Protein AF-A0A2M7E0N0-F1 (afdb_monomer_lite)

Foldseek 3Di:
DQQVVLVVCCVVPCLLPLQSLQVNLVVCVVVVVLVSSLVSLVSSVVSDPYDPCSVVCNVVVDDDD

Secondary structure (DSSP, 8-state):
-HHHHHHHHHHTTGGG-HHHHHHHHHHHHHTT-HHHHHHHHHHHHHH----TTHHHHHHHT----

Sequence (65 aa):
KALEIIEKAYNYGGKNNAVIVEHYGDIQFKLGNIDKANELWNEAFKLGQASEFLNKKIIQKILIE

pLDDT: mean 94.32, std 3.61, range [80.94, 97.94]

Structure (mmCIF, N/CA/C/O backbone):
data_AF-A0A2M7E0N0-F1
#
_entry.id   AF-A0A2M7E0N0-F1
#
loop_
_atom_site.group_PDB
_atom_site.id
_atom_site.type_symbol
_atom_site.label_atom_id
_atom_site.label_alt_id
_atom_site.label_comp_id
_atom_site.label_asym_id
_atom_site.label_entity_id
_atom_site.label_seq_id
_atom_site.pdbx_PDB_ins_code
_atom_site.Cartn_x
_atom_site.Cartn_y
_atom_site.Cartn_z
_atom_site.occupancy
_atom_site.B_iso_or_equiv
_atom_site.auth_seq_id
_atom_site.auth_comp_id
_atom_site.auth_asym_id
_atom_site.auth_atom_id
_atom_site.pdbx_PDB_model_num
ATOM 1 N N . LYS A 1 1 ? 5.488 13.652 2.507 1.00 80.94 1 LYS A N 1
ATOM 2 C CA . LYS A 1 1 ? 6.748 13.199 1.859 1.00 80.94 1 LYS A CA 1
ATOM 3 C C . LYS A 1 1 ? 6.720 11.723 1.440 1.00 80.94 1 LYS A C 1
ATOM 5 O O . LYS A 1 1 ? 6.965 11.473 0.274 1.00 80.94 1 LYS A O 1
ATOM 10 N N . ALA A 1 2 ? 6.403 10.755 2.316 1.00 92.81 2 ALA A N 1
ATOM 11 C CA . ALA A 1 2 ? 6.342 9.335 1.917 1.00 92.81 2 ALA A CA 1
ATOM 12 C C . ALA A 1 2 ? 5.295 9.059 0.816 1.00 92.81 2 ALA A C 1
ATOM 14 O O . ALA A 1 2 ? 5.606 8.392 -0.164 1.00 92.81 2 ALA A O 1
ATOM 15 N N . LEU A 1 3 ? 4.102 9.657 0.945 1.00 94.88 3 LEU A N 1
ATOM 16 C CA . LEU A 1 3 ? 3.018 9.550 -0.038 1.00 94.88 3 LEU A CA 1
ATOM 17 C C . LEU A 1 3 ? 3.441 9.990 -1.451 1.00 94.88 3 LEU A C 1
ATOM 19 O O . LEU A 1 3 ? 3.337 9.226 -2.399 1.00 94.88 3 LEU A O 1
ATOM 23 N N . GLU A 1 4 ? 4.005 11.189 -1.585 1.00 95.94 4 GLU A N 1
ATOM 24 C CA . GLU A 1 4 ? 4.448 11.716 -2.886 1.00 95.94 4 GLU A CA 1
ATOM 25 C C . GLU A 1 4 ? 5.536 10.852 -3.546 1.00 95.94 4 GLU A C 1
ATOM 27 O O . GLU A 1 4 ? 5.603 10.748 -4.770 1.00 95.94 4 GLU A O 1
ATOM 32 N N . ILE A 1 5 ? 6.423 10.247 -2.746 1.00 96.56 5 ILE A N 1
ATOM 33 C CA . ILE A 1 5 ? 7.494 9.381 -3.256 1.00 96.56 5 ILE A CA 1
ATOM 34 C C . ILE A 1 5 ? 6.902 8.080 -3.794 1.00 96.56 5 ILE A C 1
ATOM 36 O O . ILE A 1 5 ? 7.248 7.673 -4.905 1.00 96.56 5 ILE A O 1
ATOM 40 N N . ILE A 1 6 ? 6.004 7.444 -3.035 1.00 96.94 6 ILE A N 1
ATOM 41 C CA . ILE A 1 6 ? 5.401 6.183 -3.468 1.00 96.94 6 ILE A CA 1
ATOM 42 C C . ILE A 1 6 ? 4.459 6.392 -4.657 1.00 96.94 6 ILE A C 1
ATOM 44 O O . ILE A 1 6 ? 4.431 5.557 -5.550 1.00 96.94 6 ILE A O 1
ATOM 48 N N . GLU A 1 7 ? 3.780 7.536 -4.752 1.00 96.62 7 GLU A N 1
ATOM 49 C CA . GLU A 1 7 ? 2.959 7.891 -5.916 1.00 96.62 7 GLU A CA 1
ATOM 50 C C . GLU A 1 7 ? 3.794 8.052 -7.183 1.00 96.62 7 GLU A C 1
ATOM 52 O O . GLU A 1 7 ? 3.412 7.565 -8.250 1.00 96.62 7 GLU A O 1
ATOM 57 N N . LYS A 1 8 ? 4.965 8.691 -7.078 1.00 96.88 8 LYS A N 1
ATOM 58 C CA . LYS A 1 8 ? 5.919 8.735 -8.190 1.00 96.88 8 LYS A CA 1
ATOM 59 C C . LYS A 1 8 ? 6.359 7.322 -8.560 1.00 96.88 8 LYS A C 1
ATOM 61 O O . LYS A 1 8 ? 6.226 6.950 -9.720 1.00 96.88 8 LYS A O 1
ATOM 66 N N . ALA A 1 9 ? 6.816 6.521 -7.599 1.00 96.25 9 ALA A N 1
ATOM 67 C CA . ALA A 1 9 ? 7.252 5.150 -7.865 1.00 96.25 9 ALA A CA 1
ATOM 68 C C . ALA A 1 9 ? 6.150 4.315 -8.539 1.00 96.25 9 ALA A C 1
ATOM 70 O O . ALA A 1 9 ? 6.401 3.665 -9.552 1.00 96.25 9 ALA A O 1
ATOM 71 N N . TYR A 1 10 ? 4.917 4.406 -8.035 1.00 96.50 10 TYR A N 1
ATOM 72 C CA . TYR A 1 10 ? 3.736 3.766 -8.603 1.00 96.50 10 TYR A CA 1
ATOM 73 C C . TYR A 1 10 ? 3.522 4.208 -10.059 1.00 96.50 10 TYR A C 1
ATOM 75 O O . TYR A 1 10 ? 3.419 3.364 -10.945 1.00 96.50 10 TYR A O 1
ATOM 83 N N . ASN A 1 11 ? 3.556 5.511 -10.349 1.00 95.75 11 ASN A N 1
ATOM 84 C CA . ASN A 1 11 ? 3.341 6.037 -11.701 1.00 95.75 11 ASN A CA 1
ATOM 85 C C . ASN A 1 11 ? 4.484 5.745 -12.693 1.00 95.75 11 ASN A C 1
ATOM 87 O O . ASN A 1 11 ? 4.212 5.581 -13.880 1.00 95.75 11 ASN A O 1
ATOM 91 N N . TYR A 1 12 ? 5.733 5.620 -12.237 1.00 95.75 12 TYR A N 1
ATOM 92 C CA . TYR A 1 12 ? 6.904 5.319 -13.077 1.00 95.75 12 TYR A CA 1
ATOM 93 C C . TYR A 1 12 ? 7.178 3.809 -13.218 1.00 95.75 12 TYR A C 1
ATOM 95 O O . TYR A 1 12 ? 8.324 3.367 -13.208 1.00 95.75 12 TYR A O 1
ATOM 103 N N . GLY A 1 13 ? 6.119 3.006 -13.360 1.00 90.94 13 GLY A N 1
ATOM 104 C CA . GLY A 1 13 ? 6.208 1.556 -13.596 1.00 90.94 13 GLY A CA 1
ATOM 105 C C . GLY A 1 13 ? 6.000 0.686 -12.355 1.00 90.94 13 GLY A C 1
ATOM 106 O O . GLY A 1 13 ? 5.866 -0.530 -12.480 1.00 90.94 13 GLY A O 1
ATOM 107 N N . GLY A 1 14 ? 5.885 1.288 -11.169 1.00 93.94 14 GLY A N 1
ATOM 108 C CA . GLY A 1 14 ? 5.628 0.572 -9.923 1.00 93.94 14 GLY A CA 1
ATOM 109 C C . GLY A 1 14 ? 4.248 -0.080 -9.829 1.00 93.94 14 GLY A C 1
ATOM 110 O O . GLY A 1 14 ? 4.093 -0.999 -9.035 1.00 93.94 14 GLY A O 1
ATOM 111 N N . LYS A 1 15 ? 3.272 0.311 -10.665 1.00 94.88 15 LYS A N 1
ATOM 112 C CA . LYS A 1 15 ? 1.944 -0.343 -10.716 1.00 94.88 15 LYS A CA 1
ATOM 113 C C . LYS 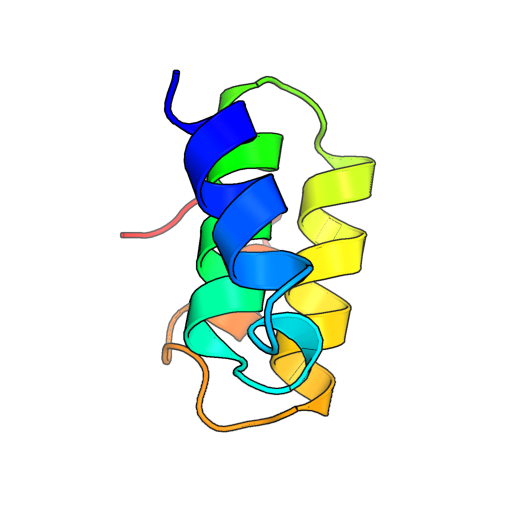A 1 15 ? 2.006 -1.839 -11.023 1.00 94.88 15 LYS A C 1
ATOM 115 O O . LYS A 1 15 ? 1.101 -2.567 -10.655 1.00 94.88 15 LYS A O 1
ATOM 120 N N . ASN A 1 16 ? 3.065 -2.300 -11.690 1.00 94.56 16 ASN A N 1
ATOM 121 C CA . ASN A 1 16 ? 3.241 -3.711 -12.042 1.00 94.56 16 ASN A CA 1
ATOM 122 C C . ASN A 1 16 ? 4.115 -4.470 -11.028 1.00 94.56 16 ASN A C 1
ATOM 124 O O . ASN A 1 16 ? 4.478 -5.617 -11.270 1.00 94.56 16 ASN A O 1
ATOM 128 N N . ASN A 1 17 ? 4.497 -3.831 -9.921 1.00 96.12 17 ASN A N 1
ATOM 129 C CA . ASN A 1 17 ? 5.343 -4.414 -8.890 1.00 96.12 17 ASN A CA 1
ATOM 130 C C . ASN A 1 17 ? 4.550 -4.521 -7.587 1.00 96.12 17 ASN A C 1
ATOM 132 O O . ASN A 1 17 ? 4.305 -3.515 -6.921 1.00 96.12 17 ASN A O 1
ATOM 136 N N . ALA A 1 18 ? 4.188 -5.744 -7.204 1.00 95.94 18 ALA A N 1
ATOM 137 C CA . ALA A 1 18 ? 3.342 -5.982 -6.042 1.00 95.94 18 ALA A CA 1
ATOM 138 C C . ALA A 1 18 ? 3.901 -5.415 -4.732 1.00 95.94 18 ALA A C 1
ATOM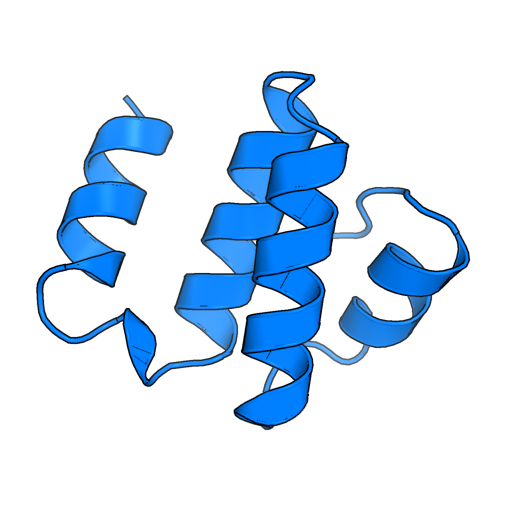 140 O O . ALA A 1 18 ? 3.120 -4.948 -3.913 1.00 95.94 18 ALA A O 1
ATOM 141 N N . VAL A 1 19 ? 5.226 -5.372 -4.555 1.00 95.88 19 VAL A N 1
ATOM 142 C CA . VAL A 1 19 ? 5.862 -4.784 -3.364 1.00 95.88 19 VAL A CA 1
ATOM 143 C C . VAL A 1 19 ? 5.650 -3.269 -3.321 1.00 95.88 19 VAL A C 1
ATOM 145 O O . VAL A 1 19 ? 5.318 -2.714 -2.276 1.00 95.88 19 VAL A O 1
ATOM 148 N N . ILE A 1 20 ? 5.780 -2.581 -4.462 1.00 96.62 20 ILE A N 1
ATOM 149 C CA . ILE A 1 20 ? 5.523 -1.132 -4.539 1.00 96.62 20 ILE A CA 1
ATOM 150 C C . ILE A 1 20 ? 4.043 -0.838 -4.281 1.00 96.62 20 ILE A C 1
ATOM 152 O O . ILE A 1 20 ? 3.723 0.084 -3.529 1.00 96.62 20 ILE A O 1
ATOM 156 N N . VAL A 1 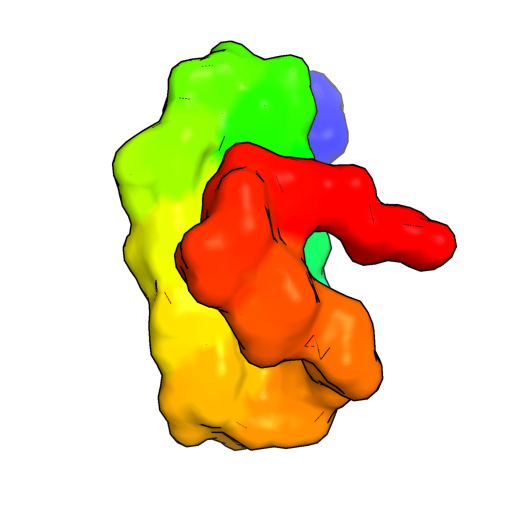21 ? 3.145 -1.623 -4.879 1.00 97.56 21 VAL A N 1
ATOM 157 C CA . VAL A 1 21 ? 1.700 -1.468 -4.675 1.00 97.56 21 VAL A CA 1
ATOM 158 C C . VAL A 1 21 ? 1.310 -1.767 -3.220 1.00 97.56 21 VAL A C 1
ATOM 160 O O . VAL A 1 21 ? 0.526 -1.022 -2.633 1.00 97.56 21 VAL A O 1
ATOM 163 N N . GLU A 1 22 ? 1.911 -2.781 -2.591 1.00 97.19 22 GLU A N 1
ATOM 164 C CA . GLU A 1 22 ? 1.701 -3.098 -1.176 1.00 97.19 22 GLU A CA 1
ATOM 165 C C . GLU A 1 22 ? 2.161 -1.957 -0.264 1.00 97.19 22 GLU A C 1
ATOM 167 O O . GLU A 1 22 ? 1.384 -1.494 0.570 1.00 97.19 22 GLU A O 1
ATOM 172 N N . HIS A 1 23 ? 3.381 -1.448 -0.455 1.00 96.94 23 HIS A N 1
ATOM 173 C CA . HIS A 1 23 ? 3.891 -0.322 0.329 1.00 96.94 23 HIS A CA 1
ATOM 174 C C . HIS A 1 23 ? 3.060 0.945 0.138 1.00 96.94 23 HIS A C 1
ATOM 176 O O . HIS A 1 23 ? 2.922 1.747 1.066 1.00 96.94 23 HIS A O 1
ATOM 182 N N . TYR A 1 24 ? 2.468 1.129 -1.044 1.00 97.94 24 TYR A N 1
ATOM 183 C CA . TYR A 1 24 ? 1.518 2.210 -1.247 1.00 97.94 24 TYR A CA 1
ATOM 184 C C . TYR A 1 24 ? 0.269 2.018 -0.380 1.00 97.94 24 TYR A C 1
ATOM 186 O O . TYR A 1 24 ? -0.160 2.962 0.287 1.00 97.94 24 TYR A O 1
ATOM 194 N N . GLY A 1 25 ? -0.263 0.795 -0.318 1.00 97.25 25 GLY A N 1
ATOM 195 C CA . GLY A 1 25 ? -1.348 0.435 0.595 1.00 97.25 25 GLY A CA 1
ATOM 196 C C . GLY A 1 25 ? -0.994 0.701 2.060 1.00 97.25 25 GLY A C 1
ATOM 197 O O . GLY A 1 25 ? -1.764 1.349 2.768 1.00 97.25 25 GLY A O 1
ATOM 198 N N . ASP A 1 26 ? 0.207 0.311 2.490 1.00 97.56 26 ASP A N 1
ATOM 199 C CA . ASP A 1 26 ? 0.696 0.530 3.857 1.00 97.56 26 ASP A CA 1
ATOM 200 C C . ASP A 1 26 ? 0.751 2.027 4.217 1.00 97.56 26 ASP A C 1
ATOM 202 O O . ASP A 1 26 ? 0.338 2.435 5.305 1.00 97.56 26 ASP A O 1
ATOM 206 N N . ILE A 1 27 ? 1.215 2.872 3.288 1.00 97.56 27 ILE A N 1
ATOM 207 C CA . ILE A 1 27 ? 1.245 4.331 3.467 1.00 97.56 27 ILE A CA 1
ATOM 208 C C . ILE A 1 27 ? -0.174 4.901 3.550 1.00 97.56 27 ILE A C 1
ATOM 210 O O . ILE A 1 27 ? -0.441 5.720 4.429 1.00 97.56 27 ILE A O 1
ATOM 214 N N . GLN A 1 28 ? -1.093 4.468 2.681 1.00 97.75 28 GLN A N 1
ATOM 215 C CA . GLN A 1 28 ? -2.492 4.911 2.724 1.00 97.75 28 GLN A CA 1
ATOM 216 C C . GLN A 1 28 ? -3.168 4.517 4.041 1.00 97.75 28 GLN A C 1
ATOM 218 O O . GLN A 1 28 ? -3.883 5.328 4.631 1.00 97.75 28 GLN A O 1
ATOM 223 N N . PHE A 1 29 ? -2.876 3.321 4.555 1.00 96.81 29 PHE A N 1
ATOM 224 C CA . PHE A 1 29 ? -3.379 2.863 5.847 1.00 96.81 29 PHE A CA 1
ATOM 225 C C . PHE A 1 29 ? -2.894 3.763 6.989 1.00 96.81 29 PHE A C 1
ATOM 227 O O . PHE A 1 29 ? -3.701 4.226 7.793 1.00 96.81 29 PHE A O 1
ATOM 234 N N . LYS A 1 30 ? -1.591 4.088 7.024 1.00 95.75 30 LYS A N 1
ATOM 235 C CA . LYS A 1 30 ? -1.003 5.003 8.025 1.00 95.75 30 LYS A CA 1
ATOM 236 C C . LYS A 1 30 ? -1.585 6.420 7.971 1.00 95.75 30 LYS A C 1
ATOM 238 O O . LYS A 1 30 ? -1.541 7.128 8.972 1.00 95.75 30 LYS A O 1
ATOM 243 N N . LEU A 1 31 ? -2.120 6.834 6.823 1.00 96.19 31 LEU A N 1
ATOM 244 C CA . LEU A 1 31 ? -2.794 8.122 6.641 1.00 96.19 31 LEU A CA 1
ATOM 245 C C . LEU A 1 31 ? -4.286 8.088 7.012 1.00 96.19 31 LEU A C 1
ATOM 247 O O . LEU A 1 31 ? -4.947 9.119 6.932 1.00 96.19 31 LEU A O 1
ATOM 251 N N . GLY A 1 32 ? -4.819 6.931 7.418 1.00 96.31 32 GLY A N 1
ATOM 252 C CA . GLY A 1 32 ? -6.235 6.748 7.748 1.00 96.31 32 GLY A CA 1
ATOM 253 C C . GLY A 1 32 ? -7.128 6.453 6.540 1.00 96.31 32 GLY A C 1
ATOM 254 O O . GLY A 1 32 ? -8.337 6.295 6.698 1.00 96.31 32 GLY A O 1
ATOM 255 N N . ASN A 1 33 ? -6.557 6.314 5.341 1.00 96.88 33 ASN A N 1
ATOM 256 C CA . ASN A 1 33 ? -7.293 6.021 4.111 1.00 96.88 33 ASN A CA 1
ATOM 257 C C . ASN A 1 33 ? -7.494 4.505 3.955 1.00 96.88 33 ASN A C 1
ATOM 259 O O . ASN A 1 33 ? -6.947 3.875 3.049 1.00 96.88 33 ASN A O 1
ATOM 263 N N . ILE A 1 34 ? -8.262 3.905 4.869 1.00 95.12 34 ILE A N 1
ATOM 264 C CA . ILE A 1 34 ? -8.388 2.442 5.014 1.00 95.12 34 ILE A CA 1
ATOM 265 C C . ILE A 1 34 ? -8.980 1.769 3.768 1.00 95.12 34 ILE A C 1
ATOM 267 O O . ILE A 1 34 ? -8.533 0.689 3.376 1.00 95.12 34 ILE A O 1
ATOM 271 N N . ASP A 1 35 ? -9.956 2.403 3.119 1.00 95.88 35 ASP A N 1
ATOM 272 C CA . ASP A 1 35 ? -10.547 1.873 1.886 1.00 95.88 35 ASP A CA 1
ATOM 273 C C . ASP A 1 35 ? -9.513 1.850 0.759 1.00 95.88 35 ASP A C 1
ATOM 275 O O . ASP A 1 35 ? -9.336 0.830 0.090 1.00 95.88 35 ASP A O 1
ATOM 279 N N . LYS A 1 36 ? -8.732 2.931 0.628 1.00 96.81 36 LYS A N 1
ATOM 280 C CA . LYS A 1 36 ? -7.675 3.017 -0.382 1.00 96.81 36 LYS A CA 1
ATOM 281 C C . LYS A 1 36 ? -6.546 2.024 -0.128 1.00 96.81 36 LYS A C 1
ATOM 283 O O . LYS A 1 36 ? -6.026 1.435 -1.073 1.00 96.81 36 LYS A O 1
ATOM 288 N N . ALA A 1 37 ? -6.187 1.817 1.137 1.00 97.25 37 ALA A N 1
ATOM 289 C CA . ALA A 1 37 ? -5.220 0.800 1.525 1.00 97.25 37 ALA A CA 1
ATOM 290 C C . ALA A 1 37 ? -5.676 -0.599 1.095 1.00 97.25 37 ALA A C 1
ATOM 292 O O . ALA A 1 37 ? -4.914 -1.325 0.463 1.00 97.25 37 ALA A O 1
ATOM 293 N N . ASN A 1 38 ? -6.942 -0.943 1.356 1.00 95.81 38 ASN A N 1
ATOM 294 C CA . ASN A 1 38 ? -7.504 -2.227 0.944 1.00 95.81 38 ASN A CA 1
ATOM 295 C C . ASN A 1 38 ? -7.551 -2.388 -0.578 1.00 95.81 38 ASN A C 1
ATOM 297 O O . ASN A 1 38 ? -7.245 -3.473 -1.069 1.00 95.81 38 ASN A O 1
ATOM 301 N N . GLU A 1 39 ? -7.906 -1.347 -1.336 1.00 97.19 39 GLU A N 1
ATOM 302 C CA . GLU A 1 39 ? -7.847 -1.392 -2.804 1.00 97.19 39 GLU A CA 1
ATOM 303 C C . GLU A 1 39 ? -6.440 -1.749 -3.298 1.00 97.19 39 GLU A C 1
ATOM 305 O O . GLU A 1 39 ? -6.280 -2.678 -4.090 1.00 97.19 39 GLU A O 1
ATOM 310 N N . LEU A 1 40 ? -5.424 -1.052 -2.783 1.00 97.75 40 LEU A N 1
ATOM 311 C CA . LEU A 1 40 ? -4.028 -1.254 -3.165 1.00 97.75 40 LEU A CA 1
ATOM 312 C C . LEU A 1 40 ? -3.515 -2.628 -2.735 1.00 97.75 40 LEU A C 1
ATOM 314 O O . LEU A 1 40 ? -2.865 -3.313 -3.516 1.00 97.75 40 LEU A O 1
ATOM 318 N N . TRP A 1 41 ? -3.856 -3.095 -1.536 1.00 97.44 41 TRP A N 1
ATOM 319 C CA . TRP A 1 41 ? -3.485 -4.441 -1.109 1.00 97.44 41 TRP A CA 1
ATOM 320 C C . TRP A 1 41 ? -4.126 -5.526 -1.986 1.00 97.44 41 TRP A C 1
ATOM 322 O O . TRP A 1 41 ? -3.464 -6.501 -2.337 1.00 97.44 41 TRP A O 1
ATOM 332 N N . ASN A 1 42 ? -5.380 -5.351 -2.412 1.00 96.38 42 ASN A N 1
ATOM 333 C CA . ASN A 1 42 ? -6.016 -6.271 -3.359 1.00 96.38 42 ASN A CA 1
ATOM 334 C C . ASN A 1 42 ? -5.367 -6.220 -4.752 1.00 96.38 42 ASN A C 1
ATOM 336 O O . ASN A 1 42 ? -5.285 -7.244 -5.429 1.00 96.38 42 ASN A O 1
ATOM 340 N N . GLU A 1 43 ? -4.908 -5.051 -5.197 1.00 96.19 43 GLU A N 1
ATOM 341 C CA . GLU A 1 43 ? -4.136 -4.907 -6.435 1.00 96.19 43 GLU A CA 1
ATOM 342 C C . GLU A 1 43 ? -2.784 -5.628 -6.328 1.00 96.19 43 GLU A C 1
ATOM 344 O O . GLU A 1 43 ? -2.472 -6.463 -7.177 1.00 96.19 43 GLU A O 1
ATOM 349 N N . ALA A 1 44 ? -2.041 -5.411 -5.239 1.00 96.56 44 ALA A N 1
ATOM 350 C CA . ALA A 1 44 ? -0.791 -6.112 -4.949 1.00 96.56 44 ALA A CA 1
ATOM 351 C C . ALA A 1 44 ? -0.981 -7.638 -4.913 1.00 96.56 44 ALA A C 1
ATOM 353 O O . ALA A 1 44 ? -0.165 -8.383 -5.454 1.00 96.56 44 ALA A O 1
ATOM 354 N N . PHE A 1 45 ? -2.096 -8.111 -4.349 1.00 95.50 45 PHE A N 1
ATOM 355 C CA . PHE A 1 45 ? -2.414 -9.537 -4.288 1.00 95.50 45 PHE A CA 1
ATOM 356 C C . PHE A 1 45 ? -2.594 -10.144 -5.685 1.00 95.50 45 PHE A C 1
ATOM 358 O O . PHE A 1 45 ? -2.092 -11.234 -5.953 1.00 95.50 45 PHE A O 1
ATOM 365 N N . LYS A 1 46 ? -3.258 -9.423 -6.598 1.00 95.62 46 LYS A N 1
ATOM 366 C CA . LYS A 1 46 ? -3.462 -9.863 -7.990 1.00 95.62 46 LYS A CA 1
ATOM 367 C C . LYS A 1 46 ? -2.166 -9.907 -8.796 1.00 95.62 46 LYS A C 1
ATOM 369 O O . LYS A 1 46 ? -2.050 -10.737 -9.693 1.00 95.62 46 LYS A O 1
ATOM 374 N N . LEU A 1 47 ? -1.222 -9.017 -8.498 1.00 93.62 47 LEU A N 1
ATOM 375 C CA . LEU A 1 47 ? 0.087 -8.972 -9.156 1.00 93.62 47 LEU A CA 1
ATOM 376 C C . LEU A 1 47 ? 0.991 -10.140 -8.727 1.00 93.62 47 LEU A C 1
ATOM 378 O O . LEU A 1 47 ? 1.836 -10.574 -9.508 1.00 93.62 47 LEU A O 1
ATOM 382 N N . GLY A 1 48 ? 0.785 -10.678 -7.520 1.00 87.69 48 GLY A N 1
ATOM 383 C CA . GLY A 1 48 ? 1.613 -11.742 -6.950 1.00 87.69 48 GLY A CA 1
ATOM 384 C C . GLY A 1 48 ? 3.020 -11.259 -6.570 1.00 87.69 48 G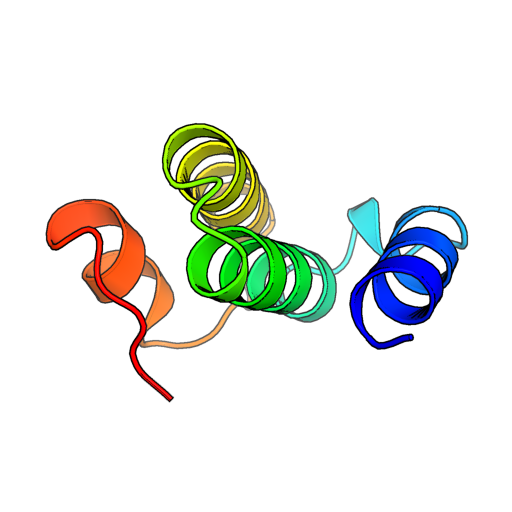LY A C 1
ATOM 385 O O . GLY A 1 48 ? 3.426 -10.167 -6.931 1.00 87.69 48 GLY A O 1
ATOM 386 N N . GLN A 1 49 ? 3.788 -12.067 -5.829 1.00 87.00 49 GLN A N 1
ATOM 387 C CA . GLN A 1 49 ? 5.123 -11.683 -5.313 1.00 87.00 49 GLN A CA 1
ATOM 388 C C . GLN A 1 49 ? 5.119 -10.508 -4.309 1.00 87.00 49 GLN A C 1
ATOM 390 O O . GLN A 1 49 ? 6.118 -9.808 -4.156 1.00 87.00 49 GLN A O 1
ATOM 395 N N . ALA A 1 50 ? 4.000 -10.295 -3.619 1.00 88.44 50 ALA A N 1
ATOM 396 C CA . ALA A 1 50 ? 3.923 -9.410 -2.459 1.00 88.44 50 ALA A CA 1
ATOM 397 C C . ALA A 1 50 ? 4.465 -10.095 -1.188 1.00 88.44 50 ALA A C 1
ATOM 399 O O . ALA A 1 50 ? 4.863 -11.264 -1.225 1.00 88.44 50 ALA A O 1
ATOM 400 N N . SER A 1 51 ? 4.451 -9.396 -0.050 1.00 91.88 51 SER A N 1
ATOM 401 C CA . SER A 1 51 ? 4.845 -9.983 1.232 1.00 91.88 51 SER A CA 1
ATOM 402 C C . SER A 1 51 ? 3.929 -11.139 1.648 1.00 91.88 51 SER A C 1
ATOM 404 O O . SER A 1 51 ? 2.741 -11.196 1.312 1.00 91.88 51 SER A O 1
ATOM 406 N N . GLU A 1 52 ? 4.460 -12.045 2.470 1.00 91.81 52 GLU A N 1
ATOM 407 C CA . GLU A 1 52 ? 3.672 -13.115 3.096 1.00 91.81 52 GLU A CA 1
ATOM 408 C C . GLU A 1 52 ? 2.570 -12.581 4.031 1.00 91.81 52 GLU A C 1
ATOM 410 O O . GLU A 1 52 ? 1.589 -13.272 4.325 1.00 91.81 52 GLU A O 1
ATOM 415 N N . PHE A 1 53 ? 2.702 -11.329 4.479 1.00 93.12 53 PHE A N 1
ATOM 416 C CA . PHE A 1 53 ? 1.755 -10.676 5.373 1.00 93.12 53 PHE A CA 1
ATOM 417 C C . PHE A 1 53 ? 0.586 -10.026 4.635 1.00 93.12 53 PHE A C 1
ATOM 419 O O . PHE A 1 53 ? -0.428 -9.746 5.277 1.00 93.12 53 PHE A O 1
ATOM 426 N N . LEU A 1 54 ? 0.661 -9.843 3.311 1.00 93.69 54 LEU A N 1
ATOM 427 C CA . LEU A 1 54 ? -0.365 -9.143 2.535 1.00 93.69 54 LEU A CA 1
ATOM 428 C C . LEU A 1 54 ? -1.773 -9.720 2.754 1.00 93.69 54 LEU A C 1
ATOM 430 O O . LEU A 1 54 ? -2.721 -8.983 3.020 1.00 93.69 54 LEU A O 1
ATOM 434 N N . ASN A 1 55 ? -1.910 -11.047 2.729 1.00 92.12 55 ASN A N 1
ATOM 435 C CA . ASN A 1 55 ? -3.197 -11.705 2.980 1.00 92.12 55 ASN A CA 1
ATOM 436 C C . ASN A 1 55 ? -3.750 -11.394 4.375 1.00 92.12 55 ASN A C 1
ATOM 438 O O . ASN A 1 55 ? -4.949 -11.169 4.540 1.00 92.12 55 ASN A O 1
ATOM 442 N N . LYS A 1 56 ? -2.878 -11.352 5.387 1.00 93.25 56 LYS A N 1
ATOM 443 C CA . LY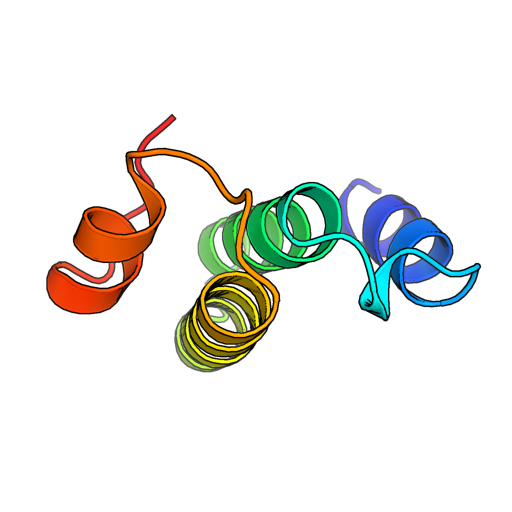S A 1 56 ? -3.282 -11.010 6.754 1.00 93.25 56 LYS A CA 1
ATOM 444 C C . LYS A 1 56 ? -3.715 -9.547 6.839 1.00 93.25 56 LYS A C 1
ATOM 446 O O . LYS A 1 56 ? -4.742 -9.286 7.460 1.00 93.25 56 LYS A O 1
ATOM 451 N N . LYS A 1 57 ? -3.005 -8.628 6.168 1.00 92.06 57 LYS A N 1
ATOM 452 C CA . LYS A 1 57 ? -3.365 -7.201 6.097 1.00 92.06 57 LYS A CA 1
ATOM 453 C C . LYS A 1 57 ? -4.769 -6.997 5.526 1.00 92.06 57 LYS A C 1
ATOM 455 O O . LYS A 1 57 ? -5.575 -6.306 6.139 1.00 92.06 57 LYS A O 1
ATOM 460 N N . ILE A 1 58 ? -5.091 -7.668 4.417 1.00 92.38 58 ILE A N 1
ATOM 461 C CA . ILE A 1 58 ? -6.407 -7.575 3.758 1.00 92.38 58 ILE A CA 1
ATOM 462 C C . ILE A 1 58 ? -7.524 -8.122 4.655 1.00 92.38 58 ILE A C 1
ATOM 464 O O . ILE A 1 58 ? -8.553 -7.472 4.836 1.00 92.38 58 ILE A O 1
ATOM 468 N N . ILE A 1 59 ? -7.333 -9.317 5.226 1.00 92.25 59 ILE A N 1
ATOM 469 C CA . ILE A 1 59 ? -8.374 -9.995 6.014 1.00 92.25 59 ILE A CA 1
ATOM 470 C C . ILE A 1 59 ? -8.632 -9.260 7.329 1.00 92.25 59 ILE A C 1
ATOM 472 O O . ILE A 1 59 ? -9.781 -9.039 7.707 1.00 92.25 59 ILE A O 1
ATOM 476 N N . GLN A 1 60 ? -7.565 -8.899 8.040 1.00 90.81 60 GLN A N 1
ATOM 477 C CA . GLN A 1 60 ? -7.666 -8.302 9.370 1.00 90.81 60 GLN A CA 1
ATOM 478 C C . GLN A 1 60 ? -7.818 -6.779 9.318 1.00 90.81 60 GLN A C 1
ATOM 480 O O . GLN A 1 60 ? -8.164 -6.176 10.329 1.00 90.81 60 GLN A O 1
ATOM 485 N N . LYS A 1 61 ? -7.586 -6.159 8.153 1.00 89.19 61 LYS A N 1
ATOM 486 C CA . LYS A 1 61 ? -7.561 -4.7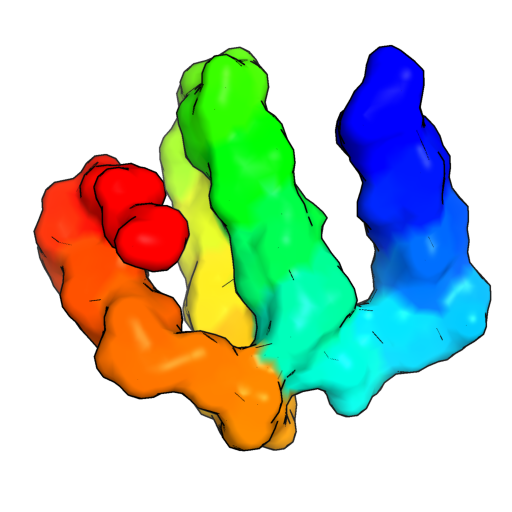02 7.962 1.00 89.19 61 LYS A CA 1
ATOM 487 C C . LYS A 1 61 ? -6.617 -4.009 8.946 1.00 89.19 61 LYS A C 1
ATOM 489 O O . LYS A 1 61 ? -6.954 -2.978 9.524 1.00 89.19 61 LYS A O 1
ATOM 494 N N . ILE A 1 62 ? -5.437 -4.592 9.132 1.00 89.25 62 ILE A N 1
ATOM 495 C CA . ILE A 1 62 ? -4.363 -4.042 9.961 1.00 89.25 62 ILE A CA 1
ATOM 496 C C . ILE A 1 62 ? -3.076 -3.951 9.153 1.00 89.25 62 ILE A C 1
ATOM 498 O O . ILE A 1 62 ? -2.868 -4.709 8.207 1.00 89.25 62 ILE A O 1
ATOM 502 N N . LEU A 1 63 ? -2.189 -3.056 9.566 1.00 92.00 63 LEU A N 1
ATOM 503 C CA . LEU A 1 63 ? -0.823 -3.030 9.068 1.00 92.00 63 LEU A CA 1
ATOM 504 C C . LEU A 1 63 ? 0.038 -4.048 9.831 1.00 92.00 63 LEU A C 1
ATOM 506 O O . LEU A 1 63 ? -0.008 -4.100 11.058 1.00 92.00 63 LEU A O 1
ATOM 510 N N . ILE A 1 64 ? 0.832 -4.826 9.093 1.00 89.31 64 ILE A N 1
ATOM 511 C CA . ILE A 1 64 ? 1.827 -5.775 9.614 1.00 89.31 64 ILE A CA 1
ATOM 512 C C . ILE A 1 64 ? 3.141 -5.504 8.871 1.00 89.31 64 ILE A C 1
ATOM 514 O O . ILE A 1 64 ? 3.129 -5.466 7.641 1.00 89.31 64 ILE A O 1
ATOM 518 N N . GLU A 1 65 ? 4.235 -5.278 9.595 1.00 81.12 65 GLU A N 1
ATOM 519 C CA . GLU A 1 65 ? 5.573 -4.989 9.045 1.00 81.12 65 GLU A CA 1
ATOM 520 C C . GLU A 1 65 ? 6.557 -6.119 9.342 1.00 81.12 65 GLU A C 1
ATOM 522 O O . GLU A 1 65 ? 6.446 -6.715 10.441 1.00 81.12 65 GLU A O 1
#

Radius of gyration: 10.49 Å; chains: 1; bounding box: 18×26×24 Å